Protein AF-F8IDG5-F1 (afdb_monomer)

Solvent-accessible surface area (backbone atoms only — not comparable to full-atom values): 5761 Å² total; per-residue (Å²): 114,71,66,60,54,55,52,53,57,52,54,64,67,53,52,65,59,56,57,56,52,48,54,54,50,50,53,53,47,42,59,48,47,37,51,52,51,52,50,36,49,52,50,44,26,69,75,70,75,44,70,73,73,76,54,38,65,53,28,53,48,50,38,34,74,71,64,67,39,64,73,70,60,74,75,46,57,53,46,56,42,81,77,40,103,88,47,71,47,60,42,69,63,59,96,72,83,123

Radius of gyration: 19.34 Å; Cα contacts (8 Å, |Δi|>4): 87; chains: 1; bounding b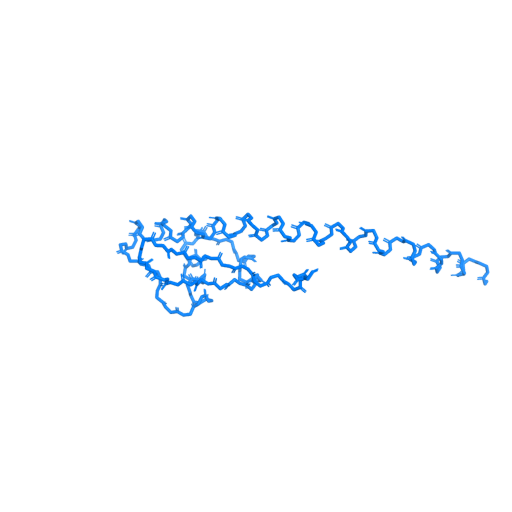ox: 40×22×58 Å

pLDDT: mean 70.0, std 9.8, range [38.09, 82.81]

InterPro domains:
  IPR045584 Pilin-like [SSF54523] (1-88)

Mean predicted aligned error: 11.89 Å

Foldseek 3Di:
DVVVVVVVVVVVVVVVVVVVVVLVVLVVVQVVVQVLLVVLQVVCCVVVVDGQDDFPLSSVVVSVVVVSDDPVSNVWAWGWDCVDPVDTGIDTPDVNDD

Structure (mmCIF, N/CA/C/O backbone):
data_AF-F8IDG5-F1
#
_entry.id   AF-F8IDG5-F1
#
loop_
_atom_site.group_PDB
_atom_site.id
_atom_site.type_symbol
_atom_site.label_atom_id
_atom_site.label_alt_id
_atom_site.label_comp_id
_atom_site.label_asym_id
_atom_site.label_entity_id
_atom_site.label_seq_id
_atom_site.pd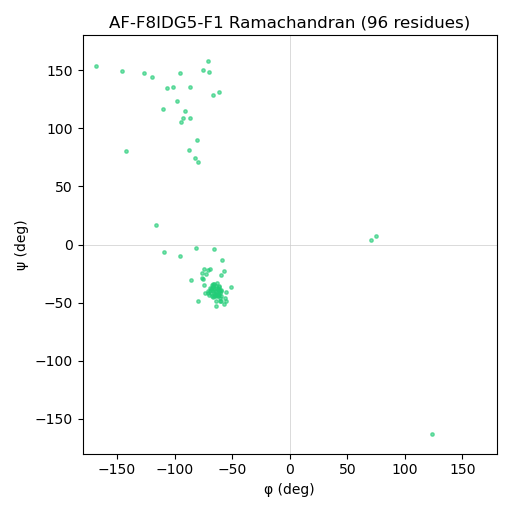bx_PDB_ins_code
_atom_site.Cartn_x
_atom_site.Cartn_y
_atom_site.Cartn_z
_atom_site.occupancy
_atom_site.B_iso_or_equiv
_atom_site.auth_seq_id
_atom_site.auth_comp_id
_atom_site.auth_asym_id
_atom_site.auth_atom_id
_atom_site.pdbx_PDB_model_num
ATOM 1 N N . MET A 1 1 ? 22.875 -17.490 -42.232 1.00 66.94 1 MET A N 1
ATOM 2 C CA . MET A 1 1 ? 23.704 -16.942 -41.131 1.00 66.94 1 MET A CA 1
ATOM 3 C C . MET A 1 1 ? 23.461 -15.457 -40.875 1.00 66.94 1 MET A C 1
ATOM 5 O O . MET A 1 1 ? 23.223 -15.112 -39.730 1.00 66.94 1 MET A O 1
ATOM 9 N N . ILE A 1 2 ? 23.434 -14.593 -41.897 1.00 77.75 2 ILE A N 1
ATOM 10 C CA . ILE A 1 2 ? 23.243 -13.133 -41.739 1.00 77.75 2 ILE A CA 1
ATOM 11 C C . ILE A 1 2 ? 21.961 -12.762 -40.964 1.00 77.75 2 ILE A C 1
ATOM 13 O O . ILE A 1 2 ? 22.004 -11.918 -40.076 1.00 77.75 2 ILE A O 1
ATOM 17 N N . ALA A 1 3 ? 20.843 -13.448 -41.216 1.00 74.69 3 ALA A N 1
ATOM 18 C CA . ALA A 1 3 ? 19.583 -13.192 -40.508 1.00 74.69 3 ALA A CA 1
ATOM 19 C C . ALA A 1 3 ? 19.668 -13.442 -38.989 1.00 74.69 3 ALA A C 1
ATOM 21 O O . ALA A 1 3 ? 19.118 -12.675 -38.207 1.00 74.69 3 ALA A O 1
ATOM 22 N N . VAL A 1 4 ? 20.400 -14.476 -38.563 1.00 77.88 4 VAL A N 1
ATOM 23 C CA . VAL A 1 4 ? 20.548 -14.830 -37.139 1.00 77.88 4 VAL A CA 1
ATOM 24 C C . VAL A 1 4 ? 21.330 -13.746 -36.392 1.00 77.88 4 VAL A C 1
ATOM 26 O O . VAL A 1 4 ? 20.998 -13.408 -35.260 1.00 77.88 4 VAL A O 1
ATOM 29 N N . VAL A 1 5 ? 22.319 -13.143 -37.058 1.00 78.62 5 VAL A N 1
ATOM 30 C CA . VAL A 1 5 ? 23.119 -12.039 -36.511 1.00 78.62 5 VAL A CA 1
ATOM 31 C C . VAL A 1 5 ? 22.267 -10.780 -36.335 1.00 78.62 5 VAL A C 1
ATOM 33 O O . VAL A 1 5 ? 22.303 -10.160 -35.277 1.00 78.62 5 VAL A O 1
ATOM 36 N N . ILE A 1 6 ? 21.444 -10.435 -37.329 1.00 78.75 6 ILE A N 1
ATOM 37 C CA . ILE A 1 6 ? 20.571 -9.250 -37.275 1.00 78.75 6 ILE A CA 1
ATOM 38 C C . ILE A 1 6 ? 19.518 -9.391 -36.163 1.00 78.75 6 ILE A C 1
ATOM 40 O O . ILE A 1 6 ? 19.292 -8.447 -35.405 1.00 78.75 6 ILE A O 1
ATOM 44 N N . ILE A 1 7 ? 18.918 -10.578 -36.017 1.00 75.56 7 ILE A N 1
ATOM 45 C CA . ILE A 1 7 ? 17.937 -10.858 -34.958 1.00 75.56 7 ILE A CA 1
ATOM 46 C C . ILE A 1 7 ? 18.590 -10.770 -33.569 1.00 75.56 7 ILE A C 1
ATOM 48 O O . ILE A 1 7 ? 18.011 -10.177 -32.660 1.00 75.56 7 ILE A O 1
ATOM 52 N N . GLY A 1 8 ? 19.814 -11.285 -33.405 1.00 72.56 8 GLY A N 1
ATOM 53 C CA . GLY A 1 8 ? 20.547 -11.197 -32.138 1.00 72.56 8 GLY A CA 1
ATOM 54 C C . GLY A 1 8 ? 20.818 -9.756 -31.691 1.00 72.56 8 GLY A C 1
ATOM 55 O O . GLY A 1 8 ? 20.616 -9.424 -30.525 1.00 72.56 8 GLY A O 1
ATOM 56 N N . ILE A 1 9 ? 21.204 -8.875 -32.619 1.00 75.19 9 ILE A N 1
ATOM 57 C CA . ILE A 1 9 ? 21.489 -7.461 -32.318 1.00 75.19 9 ILE A CA 1
ATOM 58 C C . ILE A 1 9 ? 20.205 -6.708 -31.933 1.00 75.19 9 ILE A C 1
ATOM 60 O O . ILE A 1 9 ? 20.218 -5.900 -31.002 1.00 75.19 9 ILE A O 1
ATOM 64 N N . LEU A 1 10 ? 19.083 -7.009 -32.599 1.00 73.81 10 LEU A N 1
ATOM 65 C CA . LEU A 1 10 ? 17.779 -6.426 -32.275 1.00 73.81 10 LEU A CA 1
ATOM 66 C C . LEU A 1 10 ? 17.348 -6.759 -30.841 1.00 73.81 10 LEU A C 1
ATOM 68 O O . LEU A 1 10 ? 16.999 -5.856 -30.087 1.00 73.81 10 LEU A O 1
ATOM 72 N N . ILE A 1 11 ? 17.427 -8.026 -30.425 1.00 66.31 11 ILE A N 1
ATOM 73 C CA . ILE A 1 11 ? 16.986 -8.455 -29.085 1.00 66.31 11 ILE A CA 1
ATOM 74 C C . ILE A 1 11 ? 17.792 -7.747 -27.980 1.00 66.31 11 ILE A C 1
ATOM 76 O O . ILE A 1 11 ? 17.220 -7.276 -26.991 1.00 66.31 11 ILE A O 1
ATOM 80 N N . VAL A 1 12 ? 19.105 -7.584 -28.169 1.00 66.69 12 VAL A N 1
ATOM 81 C CA . VAL A 1 12 ? 19.989 -6.923 -27.192 1.00 66.69 12 VAL A CA 1
ATOM 82 C C . VAL A 1 12 ? 19.634 -5.442 -26.999 1.00 66.69 12 VAL A C 1
ATOM 84 O O . VAL A 1 12 ? 19.685 -4.945 -25.875 1.00 66.69 12 VAL A O 1
ATOM 87 N N . MET A 1 13 ? 19.213 -4.736 -28.053 1.00 64.00 13 MET A N 1
ATOM 88 C CA . MET A 1 13 ? 18.829 -3.321 -27.954 1.00 64.00 13 MET A CA 1
ATOM 89 C C . MET A 1 13 ? 17.450 -3.086 -27.323 1.00 64.00 13 MET A C 1
ATOM 91 O O . MET A 1 13 ? 17.245 -2.038 -26.707 1.00 64.00 13 MET A O 1
ATOM 95 N N . ILE A 1 14 ? 16.506 -4.024 -27.451 1.00 61.25 14 ILE A N 1
ATOM 96 C CA . ILE A 1 14 ? 15.117 -3.846 -26.977 1.00 61.25 14 ILE A CA 1
ATOM 97 C C . ILE A 1 14 ? 14.978 -4.213 -25.486 1.00 61.25 14 ILE A C 1
ATOM 99 O O . ILE A 1 14 ? 14.199 -3.605 -24.751 1.00 61.25 14 ILE A O 1
ATOM 103 N N . THR A 1 15 ? 15.794 -5.152 -25.002 1.00 59.81 15 THR A N 1
ATOM 104 C CA . THR A 1 15 ? 15.772 -5.643 -23.611 1.00 59.81 15 THR A CA 1
ATOM 105 C C . THR A 1 15 ? 15.917 -4.550 -22.525 1.00 59.81 15 THR A C 1
ATOM 107 O O . THR A 1 15 ? 15.096 -4.523 -21.603 1.00 59.81 15 THR A O 1
ATOM 110 N N . PRO A 1 16 ? 16.879 -3.601 -22.583 1.00 59.00 16 PRO A N 1
ATOM 111 C CA . PRO A 1 16 ? 17.061 -2.615 -21.507 1.00 59.00 16 PRO A CA 1
ATOM 112 C C . PRO A 1 16 ? 15.919 -1.590 -21.408 1.00 59.00 16 PRO A C 1
ATOM 114 O O . PRO A 1 16 ? 15.729 -0.963 -20.365 1.00 59.00 16 PRO A O 1
ATOM 117 N N . GLN A 1 17 ? 15.156 -1.410 -22.487 1.00 58.31 17 GLN A N 1
ATOM 118 C CA . GLN A 1 17 ? 14.047 -0.455 -22.568 1.00 58.31 17 GLN A CA 1
ATOM 119 C C . GLN A 1 17 ? 12.846 -0.957 -21.758 1.00 58.31 17 GLN A C 1
ATOM 121 O O . GLN A 1 17 ? 12.236 -0.208 -20.995 1.00 58.31 17 GLN A O 1
ATOM 126 N N . LEU A 1 18 ? 12.569 -2.258 -21.875 1.00 56.06 18 LEU A N 1
ATOM 127 C CA . LEU A 1 18 ? 11.474 -2.941 -21.191 1.00 56.06 18 LEU A CA 1
ATOM 128 C C . LEU A 1 18 ? 11.725 -3.039 -19.679 1.00 56.06 18 LEU A C 1
ATOM 130 O O . LEU A 1 18 ? 10.826 -2.762 -18.890 1.00 56.06 18 LEU A O 1
ATOM 134 N N . LEU A 1 19 ? 12.969 -3.320 -19.274 1.00 57.47 19 LEU A N 1
ATOM 135 C CA . LEU A 1 19 ? 13.364 -3.415 -17.861 1.00 57.47 19 LEU A CA 1
ATOM 136 C C . LEU A 1 19 ? 13.285 -2.069 -17.111 1.00 57.47 19 LEU A C 1
ATOM 138 O O . LEU A 1 19 ? 12.951 -2.020 -15.927 1.00 57.47 19 LEU A O 1
ATOM 142 N N . ARG A 1 20 ? 13.565 -0.946 -17.789 1.00 53.78 20 ARG A N 1
ATOM 143 C CA . ARG A 1 20 ? 13.458 0.400 -17.190 1.00 53.78 20 ARG A CA 1
ATOM 144 C C . ARG A 1 20 ? 12.011 0.865 -17.030 1.00 53.78 20 ARG A C 1
ATOM 146 O O . ARG A 1 20 ? 11.702 1.560 -16.061 1.00 53.78 20 ARG A O 1
ATOM 153 N N . ALA A 1 21 ? 11.133 0.490 -17.958 1.00 56.53 21 ALA A N 1
ATOM 154 C CA . ALA A 1 21 ? 9.705 0.774 -17.854 1.00 56.53 21 ALA A CA 1
ATOM 155 C C . ALA A 1 21 ? 9.058 -0.022 -16.708 1.00 56.53 21 ALA A C 1
ATOM 157 O O . ALA A 1 21 ? 8.292 0.546 -15.927 1.00 56.53 21 ALA A O 1
ATOM 158 N N . SER A 1 22 ? 9.430 -1.297 -16.545 1.00 58.44 22 SER A N 1
ATOM 159 C CA . SER A 1 22 ? 8.902 -2.144 -15.473 1.00 58.44 22 SER A CA 1
ATOM 160 C C . SER A 1 22 ? 9.328 -1.674 -14.084 1.00 58.44 22 SER A C 1
ATOM 162 O O . SER A 1 22 ? 8.498 -1.675 -13.186 1.00 58.44 22 SER A O 1
ATOM 164 N N . GLY A 1 23 ? 10.566 -1.200 -13.896 1.00 60.44 23 GLY A N 1
ATOM 165 C CA . GLY A 1 23 ? 11.032 -0.725 -12.583 1.00 60.44 23 GLY A CA 1
ATOM 166 C C . GLY A 1 23 ? 10.236 0.473 -12.045 1.00 60.44 23 GLY A C 1
ATOM 167 O O . GLY A 1 23 ? 9.820 0.483 -10.887 1.00 60.44 23 GLY A O 1
ATOM 168 N N . ARG A 1 24 ? 9.944 1.465 -12.899 1.00 62.47 24 ARG A N 1
ATOM 169 C CA . ARG A 1 24 ? 9.120 2.628 -12.511 1.00 62.47 24 ARG A CA 1
ATOM 170 C C . ARG A 1 24 ? 7.663 2.244 -12.294 1.00 62.47 24 ARG A C 1
ATOM 172 O O . ARG A 1 24 ? 7.076 2.660 -11.300 1.00 62.47 24 ARG A O 1
ATOM 179 N N . ALA A 1 25 ? 7.109 1.420 -13.184 1.00 60.50 25 ALA A N 1
ATOM 180 C CA . ALA A 1 25 ? 5.747 0.920 -13.045 1.00 60.50 25 ALA A CA 1
ATOM 181 C C . ALA A 1 25 ? 5.572 0.122 -11.747 1.00 60.50 25 ALA A C 1
ATOM 183 O O . ALA A 1 25 ? 4.571 0.294 -11.067 1.00 60.50 25 ALA A O 1
ATOM 184 N N . GLN A 1 26 ? 6.562 -0.682 -11.360 1.00 66.06 26 GLN A N 1
ATOM 185 C CA . GLN A 1 26 ? 6.527 -1.486 -10.142 1.00 66.06 26 GLN A CA 1
ATOM 186 C C . GLN A 1 26 ? 6.601 -0.616 -8.881 1.00 66.06 26 GLN A C 1
ATOM 188 O O . GLN A 1 26 ? 5.883 -0.880 -7.921 1.00 66.06 26 GLN A O 1
ATOM 193 N N . ASN A 1 27 ? 7.383 0.468 -8.898 1.00 68.88 27 ASN A N 1
ATOM 194 C CA . ASN A 1 27 ? 7.443 1.405 -7.774 1.00 68.88 27 ASN A CA 1
ATOM 195 C C . ASN A 1 27 ? 6.148 2.228 -7.637 1.00 68.88 27 ASN A C 1
ATOM 197 O O . ASN A 1 27 ? 5.627 2.398 -6.536 1.00 68.88 27 ASN A O 1
ATOM 201 N N . THR A 1 28 ? 5.583 2.693 -8.757 1.00 71.44 28 THR A N 1
ATOM 202 C CA . THR A 1 28 ? 4.279 3.375 -8.771 1.00 71.44 28 THR A CA 1
ATOM 203 C C . THR A 1 28 ? 3.144 2.431 -8.372 1.00 71.44 28 THR A C 1
ATOM 205 O O . THR A 1 28 ? 2.288 2.818 -7.580 1.00 71.44 28 THR A O 1
ATOM 208 N N . ALA A 1 29 ? 3.160 1.187 -8.859 1.00 70.50 29 ALA A N 1
ATOM 209 C CA . ALA A 1 29 ? 2.204 0.154 -8.477 1.00 70.50 29 ALA A CA 1
ATOM 210 C C . ALA A 1 29 ? 2.317 -0.171 -6.988 1.00 70.50 29 ALA A C 1
ATOM 212 O O . ALA A 1 29 ? 1.301 -0.208 -6.310 1.00 70.50 29 ALA A O 1
ATOM 213 N N . CYS A 1 30 ? 3.531 -0.308 -6.447 1.00 73.56 30 CYS A N 1
ATOM 214 C CA . CYS A 1 30 ? 3.732 -0.478 -5.013 1.00 73.56 30 CYS A CA 1
ATOM 215 C C . CYS A 1 30 ? 3.128 0.688 -4.220 1.00 73.56 30 CYS A C 1
ATOM 217 O O . CYS A 1 30 ? 2.364 0.445 -3.294 1.00 73.56 30 CYS A O 1
ATOM 219 N N . ALA A 1 31 ? 3.434 1.941 -4.573 1.00 74.31 31 ALA A N 1
ATOM 220 C CA . ALA A 1 31 ? 2.909 3.095 -3.847 1.00 74.31 31 ALA A CA 1
ATOM 221 C C . ALA A 1 31 ? 1.371 3.164 -3.904 1.00 74.31 31 ALA A C 1
ATOM 223 O O . ALA A 1 31 ? 0.733 3.541 -2.921 1.00 74.31 31 ALA A O 1
ATOM 224 N N . GLY A 1 32 ? 0.775 2.776 -5.037 1.00 74.62 32 GLY A N 1
ATOM 225 C CA . GLY A 1 32 ? -0.671 2.614 -5.178 1.00 74.62 32 GLY A CA 1
ATOM 226 C C . GLY A 1 32 ? -1.213 1.505 -4.278 1.00 74.62 32 GLY A C 1
ATOM 227 O O . GLY A 1 32 ? -2.087 1.759 -3.456 1.00 74.62 32 GLY A O 1
ATOM 228 N N . ASN A 1 33 ? -0.628 0.312 -4.363 1.00 78.25 33 ASN A N 1
ATOM 229 C CA . ASN A 1 33 ? -1.036 -0.865 -3.601 1.00 78.25 33 ASN A CA 1
ATOM 230 C C . ASN A 1 33 ? -0.897 -0.648 -2.093 1.00 78.25 33 ASN A C 1
ATOM 232 O O . ASN A 1 33 ? -1.790 -1.027 -1.353 1.00 78.25 33 ASN A O 1
ATOM 236 N N . VAL A 1 34 ? 0.167 0.013 -1.630 1.00 78.38 34 VAL A N 1
ATOM 237 C CA . VAL A 1 34 ? 0.365 0.407 -0.226 1.00 78.38 34 VAL A CA 1
ATOM 238 C C . VAL A 1 34 ? -0.804 1.259 0.269 1.00 78.38 34 VAL A C 1
ATOM 240 O O . VAL A 1 34 ? -1.351 0.985 1.335 1.00 78.38 34 VAL A O 1
ATOM 243 N N . ARG A 1 35 ? -1.234 2.253 -0.522 1.00 79.25 35 ARG A N 1
ATOM 244 C CA . ARG A 1 35 ? -2.395 3.090 -0.185 1.00 79.25 35 ARG A CA 1
ATOM 245 C C . ARG A 1 35 ? -3.684 2.275 -0.176 1.00 79.25 35 ARG A C 1
ATOM 247 O O . ARG A 1 35 ? -4.457 2.399 0.767 1.00 79.25 35 ARG A O 1
ATOM 254 N N . THR A 1 36 ? -3.890 1.413 -1.168 1.00 82.06 36 THR A N 1
ATOM 255 C CA . THR A 1 36 ? -5.056 0.521 -1.229 1.00 82.06 36 THR A CA 1
ATOM 256 C C . THR A 1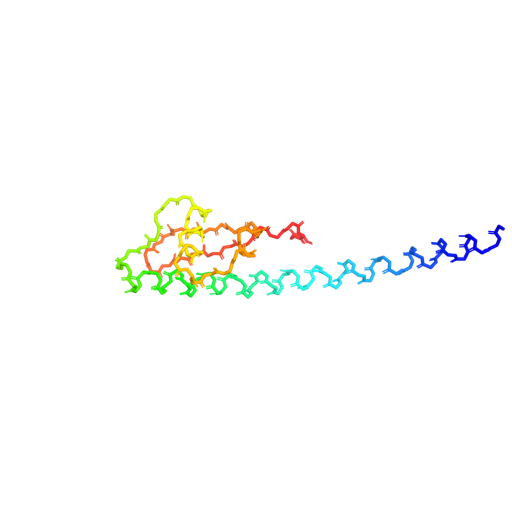 36 ? -5.108 -0.432 -0.035 1.00 82.06 36 THR A C 1
ATOM 258 O O . THR A 1 36 ? -6.148 -0.539 0.602 1.00 82.06 36 THR A O 1
ATOM 261 N N . ILE A 1 37 ? -3.983 -1.060 0.324 1.00 79.62 37 ILE A N 1
ATOM 262 C CA . ILE A 1 37 ? -3.854 -1.926 1.502 1.00 79.62 37 ILE A CA 1
ATOM 263 C C . ILE A 1 37 ? -4.183 -1.124 2.764 1.00 79.62 37 ILE A C 1
ATOM 265 O O . ILE A 1 37 ? -5.010 -1.562 3.552 1.00 79.62 37 ILE A O 1
ATOM 269 N N . SER A 1 38 ? -3.605 0.071 2.936 1.00 79.38 38 SER A N 1
ATOM 270 C CA . SER A 1 38 ? -3.888 0.913 4.107 1.00 79.38 38 SER A CA 1
ATOM 271 C C . SER A 1 38 ? -5.362 1.325 4.215 1.00 79.38 38 SER A C 1
ATOM 273 O O . SER A 1 38 ? -5.915 1.318 5.311 1.00 79.38 38 SER A O 1
ATOM 275 N N . ALA A 1 39 ? -6.017 1.624 3.087 1.00 80.38 39 A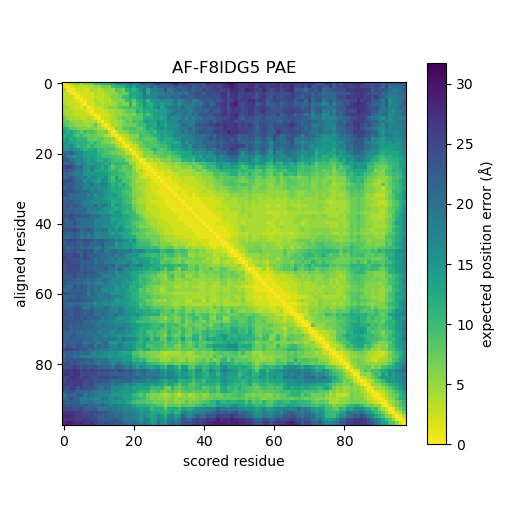LA A N 1
ATOM 276 C CA . ALA A 1 39 ? -7.438 1.954 3.049 1.00 80.38 39 ALA A CA 1
ATOM 277 C C . ALA A 1 39 ? -8.298 0.745 3.432 1.00 80.38 39 ALA A C 1
ATOM 279 O O . ALA A 1 39 ? -9.173 0.860 4.281 1.00 80.38 39 ALA A O 1
ATOM 280 N N . ALA A 1 40 ? -7.990 -0.426 2.882 1.00 82.06 40 ALA A N 1
ATOM 281 C CA . ALA A 1 40 ? -8.696 -1.650 3.216 1.00 82.06 40 ALA A CA 1
ATOM 282 C C . ALA A 1 40 ? -8.476 -2.086 4.671 1.00 82.06 40 ALA A C 1
ATOM 284 O O . ALA A 1 40 ? -9.390 -2.615 5.289 1.00 82.06 40 ALA A O 1
ATOM 285 N N . LEU A 1 41 ? -7.293 -1.846 5.251 1.00 78.62 41 LEU A N 1
ATOM 286 C CA . LEU A 1 41 ? -7.044 -2.051 6.685 1.00 78.62 41 LEU A CA 1
ATOM 287 C C . LEU A 1 41 ? -7.927 -1.149 7.546 1.00 78.62 41 LEU A C 1
ATOM 289 O O . LEU A 1 41 ? -8.500 -1.622 8.527 1.00 78.62 41 LEU A O 1
ATOM 293 N N . ALA A 1 42 ? -8.075 0.119 7.161 1.00 79.19 42 ALA A N 1
ATOM 294 C CA . ALA A 1 42 ? -8.991 1.035 7.830 1.00 79.19 42 ALA A CA 1
ATOM 295 C C . ALA A 1 42 ? -10.457 0.592 7.669 1.00 79.19 42 ALA A C 1
ATOM 297 O O . ALA A 1 42 ? -11.217 0.637 8.633 1.00 79.19 42 ALA A O 1
ATOM 298 N N . GLU A 1 43 ? -10.853 0.110 6.487 1.00 80.75 43 GLU A N 1
ATOM 299 C CA . GLU A 1 43 ? -12.188 -0.457 6.248 1.00 80.75 43 GLU A CA 1
ATOM 300 C C . GLU A 1 43 ? -12.430 -1.720 7.078 1.00 80.75 43 GLU A C 1
ATOM 302 O O . GLU A 1 43 ? -13.471 -1.836 7.721 1.00 80.75 43 GLU A O 1
ATOM 307 N N . TYR A 1 44 ? -11.45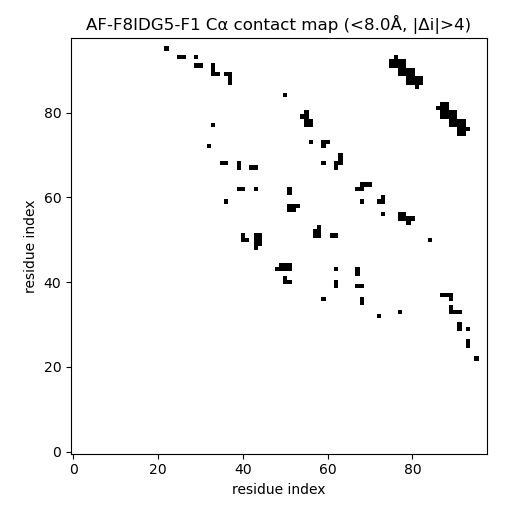6 -2.628 7.148 1.00 80.00 44 TYR A N 1
ATOM 308 C CA . TYR A 1 44 ? -11.536 -3.829 7.974 1.00 80.00 44 TYR A CA 1
ATOM 309 C C . TYR A 1 44 ? -11.715 -3.465 9.450 1.00 80.00 44 TYR A C 1
ATOM 311 O O . TYR A 1 44 ? -12.581 -4.023 10.122 1.00 80.00 44 TYR A O 1
ATOM 319 N N . GLN A 1 45 ? -10.963 -2.480 9.950 1.00 80.56 45 GLN A N 1
ATOM 320 C CA . GLN A 1 45 ? -11.137 -1.960 11.306 1.00 80.56 45 GLN A CA 1
ATOM 321 C C . GLN A 1 45 ? -12.530 -1.347 11.508 1.00 80.56 45 GLN A C 1
ATOM 323 O O . GLN A 1 45 ? -13.112 -1.506 12.579 1.00 80.56 45 GLN A O 1
ATOM 328 N N . LEU A 1 46 ? -13.089 -0.685 10.492 1.00 80.00 46 LEU A N 1
ATOM 329 C CA . LEU A 1 46 ? -14.436 -0.116 10.541 1.00 80.00 46 LEU A CA 1
ATOM 330 C C . LEU A 1 46 ? -15.525 -1.200 10.612 1.00 80.00 46 LEU A C 1
ATOM 332 O O . LEU A 1 46 ? -16.510 -1.031 11.327 1.00 80.00 46 LEU A O 1
ATOM 336 N N . ILE A 1 47 ? -15.349 -2.301 9.875 1.00 82.81 47 ILE A N 1
ATOM 337 C CA . ILE A 1 47 ? -16.316 -3.405 9.769 1.00 82.81 47 ILE A CA 1
ATOM 338 C C . ILE A 1 47 ? -16.231 -4.330 10.989 1.00 82.81 47 ILE A C 1
ATOM 340 O O . ILE A 1 47 ? -17.248 -4.656 11.599 1.00 82.81 47 ILE A O 1
ATOM 344 N N . HIS A 1 48 ? -15.019 -4.749 11.356 1.00 81.69 48 HIS A N 1
ATOM 345 C CA . HIS A 1 48 ? -14.771 -5.746 12.398 1.00 81.69 48 HIS A CA 1
ATOM 346 C C . HIS A 1 48 ? -14.477 -5.134 13.775 1.00 81.69 48 HIS A C 1
ATOM 348 O O . HIS A 1 48 ? -14.415 -5.861 14.766 1.00 81.69 48 HIS A O 1
ATOM 354 N N . GLY A 1 49 ? -14.274 -3.815 13.864 1.00 77.56 49 GLY A N 1
ATOM 355 C CA . GLY A 1 49 ? -13.926 -3.115 15.107 1.00 77.56 49 GLY A CA 1
ATOM 356 C C . GLY A 1 49 ? -12.505 -3.388 15.612 1.00 77.56 49 GLY A C 1
ATOM 357 O O . GLY A 1 49 ? -12.133 -2.917 16.685 1.00 77.56 49 GLY A O 1
ATOM 358 N N . GLN A 1 50 ? -11.709 -4.152 14.864 1.00 74.88 50 GLN A N 1
ATOM 359 C CA . GLN A 1 50 ? -10.354 -4.565 15.220 1.00 74.88 50 GLN A CA 1
ATOM 360 C C . GLN A 1 50 ? -9.486 -4.648 13.968 1.00 74.88 50 GLN A C 1
ATOM 362 O O . GLN A 1 50 ? -9.978 -4.969 12.887 1.00 74.88 50 GLN A O 1
ATOM 367 N N . LEU A 1 51 ? -8.189 -4.382 14.116 1.00 72.88 51 LEU A N 1
ATOM 368 C CA . LEU A 1 51 ? -7.237 -4.656 13.048 1.00 72.88 51 LEU A CA 1
ATOM 369 C C . LEU A 1 51 ? -7.057 -6.171 12.883 1.00 72.88 51 LEU A C 1
ATOM 371 O O . LEU A 1 51 ? -7.150 -6.914 13.867 1.00 72.88 51 LEU A O 1
ATOM 375 N N . PRO A 1 52 ? -6.785 -6.651 11.659 1.00 71.31 52 PRO A N 1
ATOM 376 C CA . PRO A 1 52 ? -6.447 -8.047 11.464 1.00 71.31 52 PRO A CA 1
ATOM 377 C C . PRO A 1 52 ? -5.167 -8.360 12.252 1.00 71.31 52 PRO A C 1
ATOM 379 O O . PRO A 1 52 ? -4.183 -7.631 12.184 1.00 71.31 52 PRO A O 1
ATOM 382 N N . THR A 1 53 ? -5.174 -9.438 13.031 1.00 71.69 53 THR A N 1
ATOM 383 C CA . THR A 1 53 ? -4.035 -9.834 13.872 1.00 71.69 53 THR A CA 1
ATOM 384 C C . THR A 1 53 ? -3.154 -10.856 13.162 1.00 71.69 53 THR A C 1
ATOM 386 O O . THR A 1 53 ? -3.666 -11.726 12.457 1.00 71.69 53 THR A O 1
ATOM 389 N N . GLY A 1 54 ? -1.846 -10.823 13.416 1.00 73.19 54 GLY A N 1
ATOM 390 C CA . GLY A 1 54 ? -0.892 -11.816 12.916 1.00 73.19 54 GLY A CA 1
ATOM 391 C C . GLY A 1 54 ? 0.240 -11.185 12.111 1.00 73.19 54 GLY A C 1
ATOM 392 O O . GLY A 1 54 ? 0.492 -9.989 12.196 1.00 73.19 54 GLY A O 1
ATOM 393 N N . ASN A 1 55 ? 0.940 -12.003 11.330 1.00 75.06 55 ASN A N 1
ATOM 394 C CA . ASN A 1 55 ? 1.981 -11.524 10.422 1.00 75.06 55 ASN A CA 1
ATOM 395 C C . ASN A 1 55 ? 1.365 -10.753 9.246 1.00 75.06 55 ASN A C 1
ATOM 397 O O . ASN A 1 55 ? 0.227 -11.018 8.861 1.00 75.06 55 ASN A O 1
ATOM 401 N N . SER A 1 56 ? 2.141 -9.883 8.593 1.00 74.56 56 SER A N 1
ATOM 402 C CA . SER A 1 56 ? 1.665 -9.060 7.467 1.00 74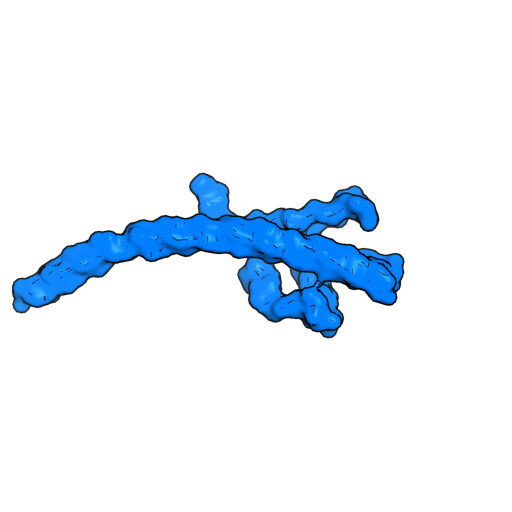.56 56 SER A CA 1
ATOM 403 C C . SER A 1 56 ? 0.966 -9.876 6.367 1.00 74.56 56 SER A C 1
ATOM 405 O O . SER A 1 56 ? -0.048 -9.451 5.827 1.00 74.56 56 SER A O 1
ATOM 407 N N . VAL A 1 57 ? 1.443 -11.094 6.086 1.00 74.44 57 VAL A N 1
ATOM 408 C CA . VAL A 1 57 ? 0.805 -12.013 5.125 1.00 74.44 57 VAL A CA 1
ATOM 409 C C . VAL A 1 57 ? -0.590 -12.446 5.585 1.00 74.44 57 VAL A C 1
ATOM 411 O O . VAL A 1 57 ? -1.522 -12.448 4.790 1.00 74.44 57 VAL A O 1
ATOM 414 N N . GLN A 1 58 ? -0.750 -12.780 6.868 1.00 77.94 58 GLN A N 1
ATOM 415 C CA . GLN A 1 58 ? -2.037 -13.189 7.440 1.00 77.94 58 GLN A CA 1
ATOM 416 C C . GLN A 1 58 ? -3.026 -12.021 7.455 1.00 77.94 58 GLN A C 1
ATOM 418 O O . GLN A 1 58 ? -4.202 -12.212 7.164 1.00 77.94 58 GLN A O 1
ATOM 423 N N . GLN A 1 59 ? -2.538 -10.807 7.721 1.00 76.06 59 GLN A N 1
ATOM 424 C CA . GLN A 1 59 ? -3.346 -9.591 7.667 1.00 76.06 59 GLN A CA 1
ATOM 425 C C . GLN A 1 59 ? -3.856 -9.314 6.247 1.00 76.06 59 GLN A C 1
ATOM 427 O O . GLN A 1 59 ? -5.056 -9.138 6.054 1.00 76.06 59 GLN A O 1
ATOM 432 N N . ILE A 1 60 ? -2.974 -9.362 5.240 1.00 78.94 60 ILE A N 1
ATOM 433 C CA . ILE A 1 60 ? -3.346 -9.227 3.818 1.00 78.94 60 ILE A CA 1
ATOM 434 C C . ILE A 1 60 ? -4.325 -10.322 3.410 1.00 78.94 60 ILE A C 1
ATOM 436 O O . ILE A 1 60 ? -5.289 -10.056 2.699 1.00 78.94 60 ILE A O 1
ATOM 440 N N . GLN A 1 61 ? -4.125 -11.543 3.894 1.00 78.44 61 GLN A N 1
ATOM 441 C CA . GLN A 1 61 ? -5.016 -12.651 3.593 1.00 78.44 61 GLN A CA 1
ATOM 442 C C . GLN A 1 61 ? -6.405 -12.480 4.217 1.00 78.44 61 GLN A C 1
ATOM 444 O O . GLN A 1 61 ? -7.385 -12.833 3.568 1.00 78.44 61 GLN A O 1
ATOM 449 N N . ALA A 1 62 ? -6.513 -11.888 5.411 1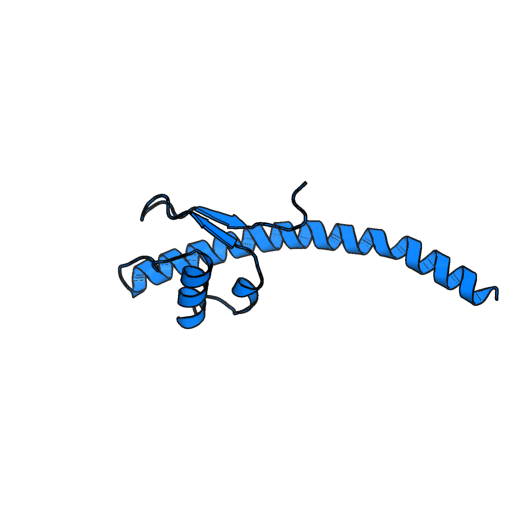.00 80.12 62 ALA A N 1
ATOM 450 C CA . ALA A 1 62 ? -7.801 -11.513 5.992 1.00 80.12 62 ALA A CA 1
ATOM 451 C C . ALA A 1 62 ? -8.521 -10.472 5.118 1.00 80.12 62 ALA A C 1
ATOM 453 O O . ALA A 1 62 ? -9.686 -10.660 4.793 1.00 80.12 62 ALA A O 1
ATOM 454 N N . LEU A 1 63 ? -7.805 -9.449 4.640 1.00 78.06 63 LEU A N 1
ATOM 455 C CA . LEU A 1 63 ? -8.349 -8.412 3.749 1.00 78.06 63 LEU A CA 1
ATOM 456 C C . LEU A 1 63 ? -8.805 -8.969 2.391 1.00 78.06 63 LEU A C 1
ATOM 458 O O . LEU A 1 63 ? -9.818 -8.537 1.846 1.00 78.06 63 LEU A O 1
ATOM 462 N N . VAL A 1 64 ? -8.072 -9.943 1.846 1.00 81.69 64 VAL A N 1
ATOM 463 C CA . VAL A 1 64 ? -8.461 -10.655 0.619 1.00 81.69 64 VAL A CA 1
ATOM 464 C C . VAL A 1 64 ? -9.658 -11.572 0.873 1.00 81.69 64 VAL A C 1
ATOM 466 O O . VAL A 1 64 ? -10.566 -11.637 0.049 1.00 81.69 64 VAL A O 1
ATOM 469 N N . SER A 1 65 ? -9.691 -12.257 2.019 1.00 80.56 65 SER A N 1
ATOM 470 C CA . SER A 1 65 ? -10.809 -13.121 2.414 1.00 80.56 65 SER A CA 1
ATOM 471 C C . SER A 1 65 ? -12.108 -12.339 2.605 1.00 80.56 65 SER A C 1
ATOM 473 O O . SER A 1 65 ? -13.176 -12.877 2.326 1.00 80.56 65 SER A O 1
ATOM 475 N N . ASP A 1 66 ? -12.017 -11.089 3.058 1.00 76.56 66 ASP A N 1
ATOM 476 C CA . ASP A 1 66 ? -13.151 -10.174 3.226 1.00 76.56 66 ASP A CA 1
ATOM 477 C C . ASP A 1 66 ? -13.572 -9.495 1.904 1.00 76.56 66 ASP A C 1
ATOM 479 O O . ASP A 1 66 ? -14.536 -8.736 1.853 1.00 76.56 66 ASP A O 1
ATOM 483 N N . GLY A 1 67 ? -12.843 -9.752 0.810 1.00 77.06 67 GLY A N 1
ATOM 484 C CA . GLY A 1 67 ? -13.099 -9.165 -0.507 1.00 77.06 67 GLY A CA 1
ATOM 485 C C . GLY A 1 67 ? -12.680 -7.697 -0.649 1.00 77.06 67 GLY A C 1
ATOM 486 O O . GLY A 1 67 ? -12.958 -7.089 -1.681 1.00 77.06 67 GLY A O 1
ATOM 487 N N . LEU A 1 68 ? -11.993 -7.133 0.349 1.00 74.75 68 LEU A N 1
ATOM 488 C CA . LEU A 1 68 ? -11.490 -5.755 0.336 1.00 74.75 68 LEU A CA 1
ATOM 489 C C . LEU A 1 68 ? -10.240 -5.613 -0.549 1.00 74.75 68 LEU A C 1
ATOM 491 O O . LEU A 1 68 ? -9.950 -4.531 -1.061 1.00 74.75 68 LEU A O 1
ATOM 495 N N . LEU A 1 69 ? -9.500 -6.709 -0.757 1.00 77.25 69 LEU A N 1
ATOM 496 C CA . LEU A 1 69 ? -8.315 -6.760 -1.613 1.00 77.25 69 LEU A CA 1
ATOM 497 C C . LEU A 1 69 ? -8.372 -7.872 -2.666 1.00 77.25 69 LEU A C 1
ATOM 499 O O . LEU A 1 69 ? -8.878 -8.965 -2.429 1.00 77.25 69 LEU A O 1
ATOM 503 N N . SER A 1 70 ? -7.759 -7.607 -3.824 1.00 76.25 70 SER A N 1
ATOM 504 C CA . SER A 1 70 ? -7.555 -8.614 -4.873 1.00 76.25 70 SER A CA 1
ATOM 505 C C . SER A 1 70 ? -6.424 -9.581 -4.500 1.00 76.25 70 SER A C 1
ATOM 507 O O . SER A 1 70 ? -5.445 -9.186 -3.861 1.00 76.25 70 SER A O 1
ATOM 509 N N . ASN A 1 71 ? -6.504 -10.833 -4.968 1.00 71.00 71 ASN A N 1
ATOM 510 C CA . ASN A 1 71 ? -5.470 -11.859 -4.749 1.00 71.00 71 ASN A CA 1
ATOM 511 C C . ASN A 1 71 ? -4.081 -11.439 -5.263 1.00 71.00 71 ASN A C 1
ATOM 513 O O . ASN A 1 71 ? -3.067 -11.927 -4.769 1.00 71.00 71 ASN A O 1
ATOM 517 N N . ASP A 1 72 ? -4.017 -10.497 -6.205 1.00 68.25 72 ASP A N 1
ATOM 518 C CA . ASP A 1 72 ? -2.761 -9.940 -6.720 1.00 68.25 72 ASP A CA 1
ATOM 519 C C . ASP A 1 72 ? -1.913 -9.275 -5.625 1.00 68.25 72 ASP A C 1
ATOM 521 O O . ASP A 1 72 ? -0.684 -9.234 -5.713 1.00 68.25 72 ASP A O 1
ATOM 525 N N . ALA A 1 73 ? -2.543 -8.797 -4.550 1.00 64.38 73 ALA A N 1
ATOM 526 C CA . ALA A 1 73 ? -1.836 -8.224 -3.415 1.00 64.38 73 ALA A CA 1
ATOM 527 C C . ALA A 1 73 ? -1.086 -9.268 -2.570 1.00 64.38 73 ALA A C 1
ATOM 529 O O . ALA A 1 73 ? -0.117 -8.909 -1.909 1.00 64.38 73 ALA A O 1
ATOM 530 N N . LEU A 1 74 ? -1.463 -10.551 -2.628 1.00 62.66 74 LEU A N 1
ATOM 531 C CA . LEU A 1 74 ? -0.705 -11.640 -1.991 1.00 62.66 74 LEU A CA 1
ATOM 532 C C . LEU A 1 74 ? 0.599 -11.937 -2.738 1.00 62.66 74 LEU A C 1
ATOM 534 O O . LEU A 1 74 ? 1.552 -12.438 -2.147 1.00 62.66 74 LEU A O 1
ATOM 538 N N . SER A 1 75 ? 0.652 -11.627 -4.039 1.00 65.12 75 SER A N 1
ATOM 539 C CA . SER A 1 75 ? 1.868 -11.783 -4.840 1.00 65.12 75 SER A CA 1
ATOM 540 C C . SER A 1 75 ? 2.908 -10.700 -4.546 1.00 65.12 75 SER A C 1
ATOM 542 O O . SER A 1 75 ? 4.081 -10.884 -4.874 1.00 65.12 75 SER A O 1
ATOM 544 N N . GLY A 1 76 ? 2.501 -9.556 -3.991 1.00 65.25 76 GLY A N 1
ATOM 545 C CA . GLY A 1 76 ? 3.428 -8.498 -3.610 1.00 65.25 76 GLY A CA 1
ATOM 546 C C . GLY A 1 76 ? 3.968 -8.731 -2.203 1.00 65.25 76 GLY A C 1
ATOM 547 O O . GLY A 1 76 ? 3.228 -9.069 -1.284 1.00 65.25 76 GLY A O 1
ATOM 548 N N . ASN A 1 77 ? 5.275 -8.547 -2.020 1.00 70.62 77 ASN A N 1
ATOM 549 C CA . ASN A 1 77 ? 5.892 -8.684 -0.707 1.00 70.62 77 ASN A CA 1
ATOM 550 C C . ASN A 1 77 ? 5.664 -7.387 0.087 1.00 70.62 77 ASN A C 1
ATOM 552 O O . ASN A 1 77 ? 6.444 -6.439 -0.026 1.00 70.62 77 ASN A O 1
ATOM 556 N N . TYR A 1 78 ? 4.562 -7.313 0.833 1.00 74.00 78 TYR A N 1
ATOM 557 C CA . TYR A 1 78 ? 4.223 -6.155 1.663 1.00 74.00 78 TYR A CA 1
ATOM 558 C C . TYR A 1 78 ? 4.429 -6.473 3.141 1.00 74.00 78 TYR A C 1
ATOM 560 O O . TYR A 1 78 ? 4.005 -7.516 3.637 1.00 74.00 78 TYR A O 1
ATOM 568 N N . VAL A 1 79 ? 5.060 -5.544 3.850 1.00 75.12 79 VAL A N 1
ATOM 569 C CA . VAL A 1 79 ? 5.241 -5.602 5.297 1.00 75.12 79 VAL A CA 1
ATOM 570 C C . VAL A 1 79 ? 4.380 -4.521 5.918 1.00 75.12 79 VAL A C 1
ATOM 572 O O . VAL A 1 79 ? 4.579 -3.327 5.682 1.00 75.12 79 VAL A O 1
ATOM 575 N N . ILE A 1 80 ? 3.417 -4.974 6.706 1.00 74.75 80 ILE A N 1
ATOM 576 C CA . ILE A 1 80 ? 2.564 -4.138 7.537 1.00 74.75 80 ILE A CA 1
ATOM 577 C C . ILE A 1 80 ? 3.263 -4.034 8.887 1.00 74.75 80 ILE A C 1
ATOM 579 O O . ILE A 1 80 ? 3.464 -5.044 9.564 1.00 74.75 80 ILE A O 1
ATOM 583 N N . GLN A 1 81 ? 3.689 -2.826 9.236 1.00 70.56 81 GLN A N 1
ATOM 584 C CA . GLN A 1 81 ? 4.185 -2.490 10.560 1.00 70.56 81 GLN A CA 1
ATOM 585 C C . GLN A 1 81 ? 3.014 -1.921 11.350 1.00 70.56 81 GLN A C 1
ATOM 587 O O . GLN A 1 81 ? 2.561 -0.797 11.121 1.00 70.56 81 GLN A O 1
ATOM 592 N N . ASP A 1 82 ? 2.510 -2.748 12.256 1.00 63.62 82 ASP A N 1
ATOM 593 C CA . ASP A 1 82 ? 1.457 -2.402 13.201 1.00 63.62 82 ASP A CA 1
ATOM 594 C C . ASP A 1 82 ? 2.098 -1.621 14.360 1.00 63.62 82 ASP A C 1
ATOM 596 O O . ASP A 1 82 ? 2.377 -2.158 15.431 1.00 63.62 82 ASP A O 1
ATOM 600 N N . SER A 1 83 ? 2.513 -0.381 14.079 1.00 57.19 83 SER A N 1
ATOM 601 C CA . SER A 1 83 ? 3.168 0.472 15.076 1.00 57.19 83 SER A CA 1
ATOM 602 C C . SER A 1 83 ? 2.169 1.032 16.088 1.00 57.19 83 SER A C 1
ATOM 604 O O . SER A 1 83 ? 2.552 1.246 17.231 1.00 57.19 83 SER A O 1
ATOM 606 N N . ASP A 1 84 ? 0.911 1.237 15.687 1.00 56.56 84 ASP A N 1
ATOM 607 C CA . ASP A 1 84 ? -0.198 1.645 16.552 1.00 56.56 84 ASP A CA 1
ATOM 608 C C . ASP A 1 84 ? -1.538 1.491 15.808 1.00 56.56 84 ASP A C 1
ATOM 610 O O . ASP A 1 84 ? -1.595 1.674 14.592 1.00 56.56 84 ASP A O 1
ATOM 614 N N . ALA A 1 85 ? -2.647 1.294 16.534 1.00 55.00 85 ALA A N 1
ATOM 615 C CA . ALA A 1 85 ? -4.003 1.181 15.961 1.00 55.00 85 ALA A CA 1
ATOM 616 C C . ALA A 1 85 ? -4.461 2.416 15.151 1.00 55.00 85 ALA A C 1
ATOM 618 O O . ALA A 1 85 ? -5.462 2.355 14.439 1.00 55.00 85 ALA A O 1
ATOM 619 N N . ASN A 1 86 ? -3.736 3.533 15.272 1.00 57.88 86 ASN A N 1
ATOM 620 C CA . ASN A 1 86 ? -3.948 4.778 14.531 1.00 57.88 86 ASN A CA 1
ATOM 621 C C . ASN A 1 86 ? -2.857 5.060 13.478 1.00 57.88 86 ASN A C 1
ATOM 623 O O . ASN A 1 86 ? -2.963 6.045 12.749 1.00 57.88 86 ASN A O 1
ATOM 627 N N . ASN A 1 87 ? -1.789 4.257 13.412 1.00 59.44 87 ASN A N 1
ATOM 628 C CA . ASN A 1 87 ? -0.669 4.467 12.496 1.00 59.44 87 ASN A CA 1
ATOM 629 C C . ASN A 1 87 ? -0.146 3.128 11.958 1.00 59.44 87 ASN A C 1
ATOM 631 O O . ASN A 1 87 ? 0.843 2.567 12.433 1.00 59.44 87 ASN A O 1
ATOM 635 N N . ILE A 1 88 ? -0.853 2.621 10.950 1.00 66.31 88 ILE A N 1
ATOM 636 C CA . ILE A 1 88 ? -0.485 1.410 10.221 1.00 66.31 88 ILE A CA 1
ATOM 637 C C . ILE A 1 88 ? 0.477 1.817 9.104 1.00 66.31 88 ILE A C 1
ATOM 639 O O . ILE A 1 88 ? 0.075 2.439 8.117 1.00 66.31 88 ILE A O 1
ATOM 643 N N . ALA A 1 89 ? 1.753 1.461 9.238 1.00 66.62 89 ALA A N 1
ATOM 644 C CA . ALA A 1 89 ? 2.746 1.725 8.207 1.00 66.62 89 ALA A CA 1
ATOM 645 C C . ALA A 1 89 ? 2.858 0.513 7.274 1.00 66.62 89 ALA A C 1
ATOM 647 O O . ALA A 1 89 ? 3.380 -0.536 7.643 1.00 66.62 89 ALA A O 1
ATOM 648 N N . VAL A 1 90 ? 2.373 0.650 6.039 1.00 72.50 90 VAL A N 1
ATOM 649 C CA . VAL A 1 90 ? 2.485 -0.397 5.014 1.00 72.50 90 VAL A CA 1
ATOM 650 C C . VAL A 1 90 ? 3.676 -0.081 4.115 1.00 72.50 90 VAL A C 1
ATOM 652 O O . VAL A 1 90 ? 3.760 0.987 3.513 1.00 72.50 90 VAL A O 1
ATOM 655 N N . THR A 1 91 ? 4.614 -1.017 4.018 1.00 70.19 91 THR A N 1
ATOM 656 C CA . THR A 1 91 ? 5.813 -0.903 3.178 1.00 70.19 91 THR A CA 1
ATOM 657 C C . THR A 1 91 ? 5.826 -2.022 2.147 1.00 70.19 91 THR A C 1
ATOM 659 O O . THR A 1 91 ? 5.385 -3.132 2.431 1.00 70.19 91 THR A O 1
ATOM 662 N N . CYS A 1 92 ? 6.314 -1.753 0.937 1.00 72.19 92 CYS A N 1
ATOM 663 C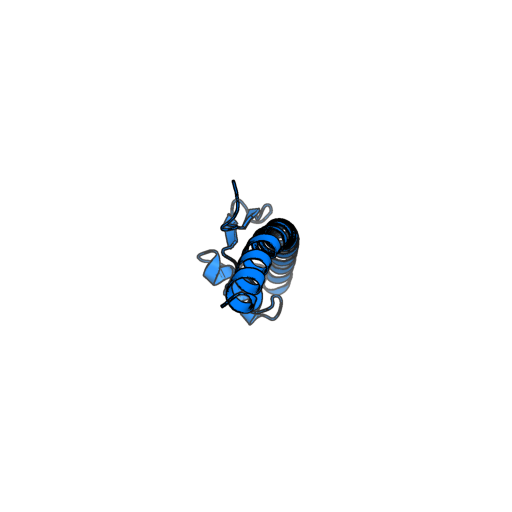 CA . CYS A 1 92 ? 6.576 -2.812 -0.033 1.00 72.19 92 CYS A CA 1
ATOM 664 C C . CYS A 1 92 ? 8.071 -3.126 -0.066 1.00 72.19 92 CYS A C 1
ATOM 666 O O . CYS A 1 92 ? 8.911 -2.228 -0.128 1.00 72.19 92 CYS A O 1
ATOM 668 N N . LEU A 1 93 ? 8.409 -4.410 -0.083 1.00 64.19 93 LEU A N 1
ATOM 669 C CA . LEU A 1 93 ? 9.727 -4.885 -0.481 1.00 64.19 93 LEU A CA 1
ATOM 670 C C . LEU A 1 93 ? 9.705 -5.074 -1.995 1.00 64.19 93 LEU A C 1
ATOM 672 O O . LEU A 1 93 ? 9.484 -6.171 -2.505 1.00 64.19 93 LEU A O 1
ATOM 676 N N . SER A 1 94 ? 9.878 -3.973 -2.725 1.00 54.72 94 SER A N 1
ATOM 677 C CA . SER A 1 94 ? 10.105 -4.048 -4.167 1.00 54.72 94 SER A CA 1
ATOM 678 C C . SER A 1 94 ? 11.466 -4.716 -4.427 1.00 54.72 94 SER A C 1
ATOM 680 O O . SER A 1 94 ? 12.467 -4.242 -3.883 1.00 54.72 94 SER A O 1
ATOM 682 N N . PRO A 1 95 ? 11.565 -5.760 -5.277 1.00 46.94 95 PRO A N 1
ATOM 683 C CA . PRO A 1 95 ? 12.839 -6.411 -5.605 1.00 46.94 95 PRO A CA 1
ATOM 684 C C . PRO A 1 95 ? 13.825 -5.509 -6.369 1.00 46.94 95 PRO A C 1
ATOM 686 O O . PRO A 1 95 ? 14.932 -5.939 -6.676 1.00 46.94 95 PRO A O 1
ATOM 689 N N . GLY A 1 96 ? 13.427 -4.283 -6.721 1.00 42.69 96 GLY A N 1
ATOM 690 C CA . GLY A 1 96 ? 14.218 -3.338 -7.511 1.00 42.69 96 GLY A CA 1
ATOM 691 C C . GLY A 1 96 ? 14.601 -2.050 -6.782 1.00 42.69 96 GLY A C 1
ATOM 692 O O . GLY A 1 96 ? 14.921 -1.071 -7.447 1.00 42.69 96 GLY A O 1
ATOM 693 N N . GLY A 1 97 ? 14.516 -2.010 -5.450 1.00 40.16 97 GLY A N 1
ATOM 694 C CA . GLY A 1 97 ? 14.870 -0.834 -4.652 1.00 40.16 97 GLY A CA 1
ATOM 695 C C . GLY A 1 97 ? 16.370 -0.708 -4.369 1.00 40.16 97 GLY A C 1
ATOM 696 O O . GLY A 1 97 ? 16.788 -0.949 -3.239 1.00 40.16 97 GLY A O 1
ATOM 697 N N . MET A 1 98 ? 17.151 -0.312 -5.378 1.00 38.09 98 MET A N 1
ATOM 698 C CA . MET A 1 98 ? 18.397 0.460 -5.231 1.00 38.09 98 MET A CA 1
ATOM 699 C C . MET A 1 98 ? 18.419 1.569 -6.281 1.00 38.09 98 MET A C 1
ATOM 701 O O . MET A 1 98 ? 18.206 1.248 -7.473 1.00 38.09 98 MET A O 1
#

Nearest PDB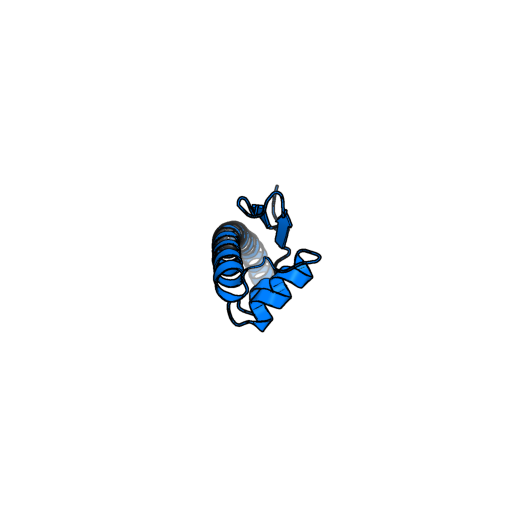 structures (foldseek):
  3euh-assembly1_B  TM=2.482E-01  e=2.832E+00  Escherichia coli K-12
  3ech-assembly1_B  TM=2.658E-01  e=6.752E+00  Pseudomonas aeruginosa

Organism: Alicyclobacillus acidocaldarius (strain Tc-4-1) (NCBI:txid1048834)

Sequence (98 aa):
MIAVVIIGILIVMITPQLLRASGRAQNTACAGNVRTISAALAEYQLIHGQLPTGNSVQQIQALVSDGLLSNDALSGNYVIQDSDANNIAVTCLSPGGM

Secondary structure (DSSP, 8-state):
-HHHHHHHHHHHHHHHHHHHHHHHHHHHHHHHHHHHHHHHHHHHHHHHSSPPPSSHHHHHHHHHHTTSS-GGGGSS-EEEEEEETTEEEEEE--TT--